Protein 5MAO (pdb70)

B-factor: mean 22.1, std 10.38, range [10.35, 69.66]

Foldseek 3Di:
DDFADADPVPRHGFWFKKWKAFPPDDPVVVVVQCVVVVWDWDDWADDDRGIITITGPPDDPDTPGIDIGTD/DDFADADPVPRHGFWFKKFKAFPPADVVVVVVQCVVVVWDWDDWADDVRGIITITGPPDDPDTPRMDIDTD

Radius of gyration: 17.6 Å; Cα contacts (8 Å, |Δi|>4): 268; chains: 2; bounding box: 30×46×50 Å

Sequence (142 aa):
GGMAERSLLTGEEGWRTYKATGPRLSLLPRLVALLKGQGLEVGKVAEAEGGFYVDLRPEARPEVAGLRLEPAGGMAERSLLTGEEGWRTYKATGPRLSLPRLVALLKGQGLEVGKVAEAEGGFYVDLRPEARPEVAGLRLEPA

Structure (mmCIF, N/CA/C/O backbone):
data_5MAO
#
_entry.id   5MAO
#
_cell.length_a   38.510
_cell.length_b   48.270
_cell.length_c   64.970
_cell.angle_alpha   90.000
_cell.angle_beta   90.000
_cell.angle_gamma   90.000
#
_symmetry.space_group_name_H-M   'P 21 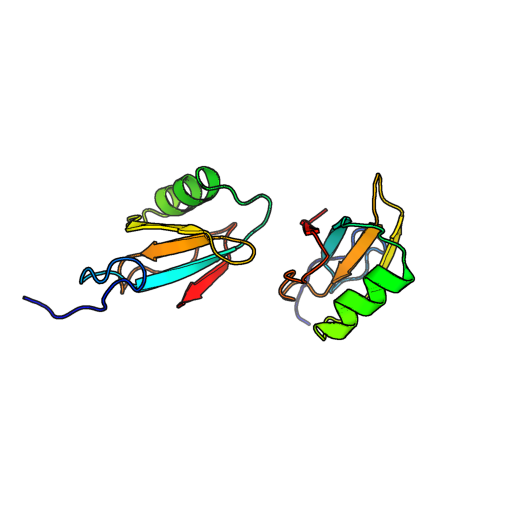21 21'
#
loop_
_entity.id
_entity.type
_entity.pdbx_description
1 polymer 'Heat resistant RNA dependent ATPase'
2 non-polymer 'SULFATE ION'
3 water water
#
loop_
_atom_site.group_PDB
_atom_site.id
_atom_site.type_symbol
_atom_site.label_atom_id
_atom_site.label_alt_id
_atom_site.label_comp_id
_atom_site.label_asym_id
_atom_site.label_entity_id
_atom_site.label_seq_id
_atom_site.pdbx_PDB_ins_code
_atom_site.Cartn_x
_atom_site.Cartn_y
_atom_site.Cartn_z
_atom_site.occupancy
_atom_site.B_iso_or_equiv
_atom_site.auth_seq_id
_atom_site.auth_comp_id
_atom_site.auth_asym_id
_atom_site.auth_atom_id
_atom_site.pdbx_PDB_model_num
ATOM 1 N N . GLY A 1 1 ? 12.230 35.851 51.475 1.00 32.23 421 GLY A N 1
ATOM 2 C CA . GLY A 1 1 ? 11.307 34.830 51.006 1.00 33.76 421 GLY A CA 1
ATOM 3 C C . GLY A 1 1 ? 11.947 33.458 51.057 1.00 27.23 421 GLY A C 1
ATOM 4 O O . GLY A 1 1 ? 13.037 33.307 51.610 1.00 29.13 421 GLY A O 1
ATOM 5 N N . GLY A 1 2 ? 11.277 32.456 50.493 1.00 24.89 422 GLY A N 1
ATOM 6 C CA . GLY A 1 2 ? 11.838 31.118 50.457 1.00 25.68 422 GLY A CA 1
ATOM 7 C C . GLY A 1 2 ? 12.629 30.876 49.186 1.00 24.86 422 GLY A C 1
ATOM 8 O O . GLY A 1 2 ? 12.077 30.983 48.091 1.00 26.25 422 GLY A O 1
ATOM 9 N N . MET A 1 3 ? 13.915 30.554 49.304 1.00 19.58 423 MET A N 1
ATOM 10 C CA . MET A 1 3 ? 14.758 30.423 48.122 1.00 19.94 423 MET A CA 1
ATOM 11 C C . MET A 1 3 ? 14.302 29.247 47.263 1.00 15.52 423 MET A C 1
ATOM 12 O O . MET A 1 3 ? 13.976 28.174 47.776 1.00 16.31 423 MET A O 1
ATOM 17 N N . ALA A 1 4 ? 14.258 29.444 45.945 1.00 16.14 424 ALA A N 1
ATOM 18 C CA . ALA A 1 4 ? 13.792 28.376 45.070 1.00 16.12 424 ALA A CA 1
ATOM 19 C C . ALA A 1 4 ? 14.623 28.317 43.795 1.00 13.96 424 ALA A C 1
ATOM 20 O O . ALA A 1 4 ? 15.327 29.260 43.431 1.00 17.37 424 ALA A O 1
ATOM 22 N N . GLU A 1 5 ? 14.535 27.172 43.125 1.00 14.57 425 GLU A N 1
ATOM 23 C CA . GLU A 1 5 ? 15.259 26.952 41.881 1.00 14.59 425 GLU A CA 1
ATOM 24 C C . GLU A 1 5 ? 14.848 27.996 40.851 1.00 12.36 425 GLU A C 1
ATOM 25 O O . GLU A 1 5 ? 13.731 28.518 40.879 1.00 15.87 425 GLU A O 1
ATOM 31 N N . ARG A 1 6 ? 15.768 28.300 39.935 1.00 12.47 426 ARG A N 1
ATOM 32 C CA . ARG A 1 6 ? 15.524 29.271 38.876 1.00 11.59 426 ARG A CA 1
ATOM 33 C C . ARG A 1 6 ? 15.277 28.579 37.540 1.00 13.42 426 ARG A C 1
ATOM 34 O O . ARG A 1 6 ? 15.891 27.556 37.234 1.00 14.43 426 ARG A O 1
ATOM 42 N N . SER A 1 7 ? 14.385 29.161 36.742 1.00 13.47 427 SER A N 1
ATOM 43 C CA . SER A 1 7 ? 14.165 28.676 35.389 1.00 11.11 427 SER A CA 1
ATOM 44 C C . SER A 1 7 ? 15.454 28.783 34.595 1.00 11.89 427 SER A C 1
ATOM 45 O O . SER A 1 7 ? 16.140 29.804 34.647 1.00 14.38 427 SER A O 1
ATOM 48 N N . LEU A 1 8 ? 15.789 27.728 33.853 1.00 12.92 428 LEU A N 1
ATOM 49 C CA . LEU A 1 8 ? 16.890 27.804 32.904 1.00 14.50 428 LEU A CA 1
ATOM 50 C C . LEU A 1 8 ? 16.517 28.572 31.640 1.00 15.98 428 LEU A C 1
ATOM 51 O O . LEU A 1 8 ? 17.406 28.993 30.893 1.00 17.16 428 LEU A O 1
ATOM 56 N N . LEU A 1 9 ? 15.231 28.776 31.387 1.00 12.46 429 LEU A N 1
ATOM 57 C CA . LEU A 1 9 ? 14.807 29.503 30.198 1.00 14.98 429 LEU A CA 1
ATOM 58 C C . LEU A 1 9 ? 14.817 31.007 30.409 1.00 17.87 429 LEU A C 1
ATOM 59 O O . LEU A 1 9 ? 15.137 31.759 29.483 1.00 19.18 429 LEU A O 1
ATOM 64 N N . THR A 1 10 ? 14.469 31.460 31.607 1.00 16.52 430 THR A N 1
ATOM 65 C CA . THR A 1 10 ? 14.324 32.886 31.870 1.00 15.83 430 THR A CA 1
ATOM 66 C C . THR A 1 10 ? 15.169 33.392 33.023 1.00 15.73 430 THR A C 1
ATOM 67 O O . THR A 1 10 ? 15.328 34.614 33.146 1.00 20.28 430 THR A O 1
ATOM 71 N N . GLY A 1 11 ? 15.689 32.521 33.879 1.00 14.98 431 GLY A N 1
ATOM 72 C CA . GLY A 1 11 ? 16.376 32.949 35.079 1.00 14.56 431 GLY A CA 1
ATOM 73 C C . GLY A 1 11 ? 15.466 33.285 36.238 1.00 17.21 431 GLY A C 1
ATOM 74 O O . GLY A 1 11 ? 15.966 33.632 37.317 1.00 15.38 431 GLY A O 1
ATOM 75 N N . GLU A 1 12 ? 14.150 33.201 36.056 1.00 15.81 432 GLU A N 1
ATOM 76 C CA . GLU A 1 12 ? 13.227 33.634 37.096 1.00 16.28 432 GLU A CA 1
ATOM 77 C C . GLU A 1 12 ? 13.178 32.612 38.224 1.00 14.14 432 GLU A C 1
ATOM 78 O O . GLU A 1 12 ? 13.063 31.415 37.975 1.00 12.93 432 GLU A O 1
ATOM 84 N N . GLU A 1 13 ? 13.261 33.082 39.463 1.00 14.39 433 GLU A N 1
ATOM 85 C CA . GLU A 1 13 ? 13.194 32.176 40.605 1.00 15.05 433 GLU A CA 1
ATOM 86 C C . GLU A 1 13 ? 11.790 31.589 40.736 1.00 15.38 433 GLU A C 1
ATOM 87 O O . GLU A 1 13 ? 10.788 32.258 40.468 1.00 18.12 433 GLU A O 1
ATOM 93 N N . GLY A 1 14 ? 11.714 30.329 41.148 1.00 14.12 434 GLY A N 1
ATOM 94 C CA . GLY A 1 14 ? 10.449 29.665 41.348 1.00 17.81 434 GLY A CA 1
ATOM 95 C C . GLY A 1 14 ? 10.074 28.636 40.298 1.00 17.17 434 GLY A C 1
ATOM 96 O O . GLY A 1 14 ? 8.891 28.267 40.218 1.00 15.73 434 GLY A O 1
ATOM 97 N N . TRP A 1 15 ? 11.026 28.163 39.499 1.00 13.30 435 TRP A N 1
ATOM 98 C CA . TRP A 1 15 ? 10.718 27.286 38.380 1.00 15.03 435 TRP A CA 1
ATOM 99 C C . TRP A 1 15 ? 11.829 26.274 38.204 1.00 14.71 435 TRP A C 1
ATOM 100 O O . TRP A 1 15 ? 13.004 26.571 38.440 1.00 15.82 435 TRP A O 1
ATOM 111 N N . ARG A 1 16 ? 11.441 25.082 37.764 1.00 11.33 436 ARG A N 1
ATOM 112 C CA . ARG A 1 16 ? 12.372 24.049 37.338 1.00 11.60 436 ARG A CA 1
ATOM 113 C C . ARG A 1 16 ? 12.081 23.766 35.877 1.00 12.65 436 ARG A C 1
ATOM 114 O O . ARG A 1 16 ? 10.947 23.435 35.531 1.00 11.60 436 ARG A O 1
ATOM 122 N N . THR A 1 17 ? 13.094 23.889 35.029 1.00 11.25 437 THR A N 1
ATOM 123 C CA . THR A 1 17 ? 12.913 23.616 33.611 1.00 11.11 437 THR A CA 1
ATOM 124 C C . THR A 1 17 ? 12.960 22.112 33.349 1.00 12.79 437 THR A C 1
ATOM 125 O O . THR A 1 17 ? 13.872 21.414 33.804 1.00 14.82 437 THR A O 1
ATOM 129 N N . TYR A 1 18 ? 11.968 21.615 32.612 1.00 11.71 438 TYR A N 1
ATOM 130 C CA . TYR A 1 18 ? 11.921 20.228 32.181 1.00 12.62 438 TYR A CA 1
ATOM 131 C C . TYR A 1 18 ? 12.004 20.169 30.665 1.00 12.45 438 TYR A C 1
ATOM 132 O O . TYR A 1 18 ? 11.632 21.117 29.971 1.00 11.57 438 TYR A O 1
ATOM 141 N N . LYS A 1 19 ? 12.513 19.053 30.155 1.00 13.61 439 LYS A N 1
ATOM 142 C CA . LYS A 1 19 ? 12.314 18.699 28.761 1.00 13.69 439 LYS A CA 1
ATOM 143 C C . LYS A 1 19 ? 11.109 17.775 28.672 1.00 13.90 439 LYS A C 1
ATOM 144 O O . LYS A 1 19 ? 11.033 16.774 29.394 1.00 15.96 439 LYS A O 1
ATOM 150 N N . ALA A 1 20 ? 10.164 18.127 27.802 1.00 13.00 440 ALA A N 1
ATOM 151 C CA . ALA A 1 20 ? 8.924 17.385 27.622 1.00 13.24 440 ALA A CA 1
ATOM 152 C C . ALA A 1 20 ? 8.927 16.769 26.234 1.00 13.60 440 ALA A C 1
ATOM 153 O O . ALA A 1 20 ? 9.177 17.465 25.249 1.00 12.92 440 ALA A O 1
ATOM 155 N N . THR A 1 21 ? 8.654 15.469 26.160 1.00 14.92 441 THR A N 1
ATOM 156 C CA . THR A 1 21 ? 8.531 14.769 24.892 1.00 15.47 441 THR A CA 1
ATOM 157 C C . THR A 1 21 ? 7.302 13.885 24.968 1.00 18.84 441 THR A C 1
ATOM 158 O O . THR A 1 21 ? 6.807 13.572 26.052 1.00 19.11 441 THR A O 1
ATOM 162 N N . GLY A 1 22 ? 6.816 13.478 23.802 1.00 18.74 442 GLY A N 1
ATOM 163 C CA . GLY A 1 22 ? 5.727 12.533 23.733 1.00 17.28 442 GLY A CA 1
ATOM 164 C C . GLY A 1 22 ? 5.177 12.450 22.328 1.00 18.00 442 GLY A C 1
ATOM 165 O O . GLY A 1 22 ? 5.571 13.213 21.439 1.00 17.58 442 GLY A O 1
ATOM 166 N N . PRO A 1 23 ? 4.251 11.518 22.098 1.00 20.56 443 PRO A N 1
ATOM 167 C CA . PRO A 1 23 ? 3.665 11.376 20.760 1.00 22.06 443 PRO A CA 1
ATOM 168 C C . PRO A 1 23 ? 2.889 12.616 20.347 1.00 20.34 443 PRO A C 1
ATOM 169 O O . PRO A 1 23 ? 2.252 13.277 21.171 1.00 19.48 443 PRO A O 1
ATOM 173 N N . ARG A 1 24 ? 2.974 12.938 19.054 1.00 28.22 444 ARG A N 1
ATOM 174 C CA . ARG A 1 24 ? 2.178 14.001 18.427 1.00 30.46 444 ARG A CA 1
ATOM 175 C C . ARG A 1 24 ? 2.198 15.287 19.244 1.00 21.74 444 ARG A C 1
ATOM 176 O O . ARG A 1 24 ? 1.193 15.987 19.350 1.00 22.49 444 ARG A O 1
ATOM 184 N N . LEU A 1 25 ? 3.344 15.610 19.837 1.00 18.74 445 LEU A N 1
ATOM 185 C CA . LEU A 1 25 ? 3.371 16.682 20.823 1.00 14.69 445 LEU A CA 1
ATOM 186 C C . LEU A 1 25 ? 3.469 18.030 20.127 1.00 19.25 445 LEU A C 1
ATOM 187 O O . LEU A 1 25 ? 4.408 18.287 19.367 1.00 24.93 445 LEU A O 1
ATOM 192 N N . SER A 1 26 ? 2.497 18.880 20.397 1.00 16.83 446 SER A N 1
ATOM 193 C CA . SER A 1 26 ? 2.451 20.248 19.930 1.00 20.13 446 SER A CA 1
ATOM 194 C C . SER A 1 26 ? 2.386 21.125 21.163 1.00 13.26 446 SER A C 1
ATOM 195 O O . SER A 1 26 ? 2.140 20.647 22.274 1.00 15.60 446 SER A O 1
ATOM 198 N N . LEU A 1 27 ? 2.656 22.413 20.974 1.00 16.76 447 LEU A N 1
ATOM 199 C CA A LEU A 1 27 ? 2.533 23.338 22.096 0.50 15.11 447 LEU A CA 1
ATOM 200 C CA B LEU A 1 27 ? 2.532 23.347 22.089 0.50 15.11 447 LEU A CA 1
ATOM 201 C C . LEU A 1 27 ? 1.139 23.310 22.708 1.00 16.97 447 LEU A C 1
ATOM 202 O O . LEU A 1 27 ? 1.034 23.183 23.940 1.00 12.64 447 LEU A O 1
ATOM 211 N N . PRO A 1 28 ? 0.046 23.387 21.939 1.00 14.78 448 PRO A N 1
ATOM 212 C CA . PRO A 1 28 ? -1.276 23.313 22.584 1.00 12.63 448 PRO A CA 1
ATOM 213 C C . PRO A 1 28 ? -1.529 21.995 23.284 1.00 14.62 448 PRO A C 1
ATOM 214 O O . PRO A 1 28 ? -2.123 21.984 24.365 1.00 13.07 448 PRO A O 1
ATOM 218 N N . ARG A 1 29 ? -1.084 20.878 22.706 1.00 14.28 449 ARG A N 1
ATOM 219 C CA . ARG A 1 29 ? -1.265 19.607 23.392 1.00 14.83 449 ARG A CA 1
ATOM 220 C C . ARG A 1 29 ? -0.489 19.575 24.702 1.00 15.35 449 ARG A C 1
ATOM 221 O O . ARG A 1 29 ? -1.003 19.100 25.727 1.00 12.56 449 ARG A O 1
ATOM 229 N N . LEU A 1 30 ? 0.748 20.081 24.685 1.00 12.75 450 LEU A N 1
ATOM 230 C CA . LEU A 1 30 ? 1.556 20.152 25.901 1.00 13.27 450 LEU A CA 1
ATOM 231 C C . LEU A 1 30 ? 0.838 20.945 26.986 1.00 13.91 450 LEU A C 1
ATOM 232 O O . LEU A 1 30 ? 0.677 20.471 28.116 1.00 14.56 450 LEU A O 1
ATOM 237 N N . VAL A 1 31 ? 0.362 22.144 26.641 1.00 13.58 451 VAL A N 1
ATOM 238 C CA . VAL A 1 31 ? -0.314 23.000 27.613 1.00 12.16 451 VAL A CA 1
ATOM 239 C C . VAL A 1 31 ? -1.556 22.305 28.158 1.00 12.37 451 VAL A C 1
ATOM 240 O O . VAL A 1 31 ? -1.794 22.281 29.373 1.00 14.90 451 VAL A O 1
ATOM 244 N N . ALA A 1 32 ? -2.366 21.728 27.262 1.00 13.21 452 ALA A N 1
ATOM 245 C CA . ALA A 1 32 ? -3.606 21.089 27.689 1.00 17.45 452 ALA A CA 1
ATOM 246 C C . ALA A 1 32 ? -3.339 19.920 28.631 1.00 15.52 452 ALA A C 1
ATOM 247 O O . ALA A 1 32 ? -4.051 19.738 29.627 1.00 15.57 452 ALA A O 1
ATOM 249 N N . LEU A 1 33 ? -2.304 19.126 28.348 1.00 14.19 453 LEU A N 1
ATOM 250 C CA . LEU A 1 33 ? -1.996 17.981 29.196 1.00 16.07 453 LEU A CA 1
ATOM 251 C C . LEU A 1 33 ? -1.532 18.427 30.578 1.00 16.06 453 LEU A C 1
ATOM 252 O O . LEU A 1 33 ? -1.988 17.891 31.600 1.00 16.33 453 LEU A O 1
ATOM 257 N N . LEU A 1 34 ? -0.649 19.427 30.624 1.00 12.33 454 LEU A N 1
ATOM 258 C CA . LEU A 1 34 ? -0.160 19.922 31.904 1.00 12.98 454 LEU A CA 1
ATOM 259 C C . LEU A 1 34 ? -1.291 20.538 32.711 1.00 15.62 454 LEU A C 1
ATOM 260 O O . LEU A 1 34 ? -1.424 20.266 33.909 1.00 16.07 454 LEU A O 1
ATOM 265 N N . LYS A 1 35 ? -2.127 21.357 32.069 1.00 14.98 455 LYS A N 1
ATOM 266 C CA . LYS A 1 35 ? -3.232 21.977 32.795 1.00 19.81 455 LYS A CA 1
ATOM 267 C C . LYS A 1 35 ? -4.241 20.937 33.268 1.00 21.01 455 LYS A C 1
ATOM 268 O O . LYS A 1 35 ? -4.811 21.069 34.358 1.00 23.62 455 LYS A O 1
ATOM 274 N N . GLY A 1 36 ? -4.457 19.885 32.472 1.00 17.61 456 GLY A N 1
ATOM 275 C CA . GLY A 1 36 ? -5.378 18.836 32.881 1.00 22.52 456 GLY A CA 1
ATOM 276 C C . GLY A 1 36 ? -4.938 18.121 34.144 1.00 21.02 456 GLY A C 1
ATOM 277 O O . GLY A 1 36 ? -5.771 17.594 34.886 1.00 23.59 456 GLY A O 1
ATOM 278 N N . GLN A 1 37 ? -3.633 18.083 34.394 1.00 23.59 457 GLN A N 1
ATOM 279 C CA . GLN A 1 37 ? -3.038 17.538 35.607 1.00 20.08 457 GLN A CA 1
ATOM 280 C C . GLN A 1 37 ? -2.922 18.597 36.702 1.00 20.92 457 GLN A C 1
ATOM 281 O O . GLN A 1 37 ? -2.392 18.312 37.786 1.00 21.65 457 GLN A O 1
ATOM 287 N N . GLY A 1 38 ? -3.427 19.804 36.448 1.00 23.81 458 GLY A N 1
ATOM 288 C CA . GLY A 1 38 ? -3.411 20.861 37.438 1.00 23.72 458 GLY A CA 1
ATOM 289 C C . GLY A 1 38 ? -2.076 21.535 37.627 1.00 19.82 458 GLY A C 1
ATOM 290 O O . GLY A 1 38 ? -1.883 22.236 38.626 1.00 21.50 458 GLY A O 1
ATOM 291 N N . LEU A 1 39 ? -1.148 21.361 36.695 1.00 15.58 459 LEU A N 1
ATOM 292 C CA . LEU A 1 39 ? 0.192 21.902 36.851 1.00 15.34 459 LEU A CA 1
ATOM 293 C C . LEU A 1 39 ? 0.235 23.319 36.298 1.00 22.26 459 LEU A C 1
ATOM 294 O O . LEU A 1 39 ? -0.288 23.586 35.212 1.00 22.33 459 LEU A O 1
ATOM 299 N N . GLU A 1 40 ? 0.819 24.228 37.069 1.00 15.87 460 GLU A N 1
ATOM 300 C CA . GLU A 1 40 ? 1.031 25.594 36.609 1.00 13.86 460 GLU A CA 1
ATOM 301 C C . GLU A 1 40 ? 2.128 25.590 35.550 1.00 15.06 460 GLU A C 1
ATOM 302 O O . GLU A 1 40 ? 3.185 24.994 35.755 1.00 15.67 460 GLU A O 1
ATOM 308 N N . VAL A 1 41 ? 1.875 26.251 34.420 1.00 15.42 461 VAL A N 1
ATOM 309 C CA . VAL A 1 41 ? 2.777 26.222 33.270 1.00 15.86 461 VAL A CA 1
ATOM 310 C C . VAL A 1 41 ? 3.519 27.547 33.210 1.00 14.39 461 VAL A C 1
ATOM 311 O O . VAL A 1 41 ? 2.900 28.610 33.074 1.00 19.01 461 VAL A O 1
ATOM 315 N N . GLY A 1 42 ? 4.833 27.494 33.326 1.00 15.85 462 GLY A N 1
ATOM 316 C CA . GLY A 1 42 ? 5.669 28.660 33.128 1.00 14.70 462 GLY A CA 1
ATOM 317 C C . GLY A 1 42 ? 6.039 28.802 31.668 1.00 16.92 462 GLY A C 1
ATOM 318 O O . GLY A 1 42 ? 5.292 28.397 30.772 1.00 19.99 462 GLY A O 1
ATOM 319 N N . LYS A 1 43 ? 7.213 29.368 31.422 1.00 16.85 463 LYS A N 1
ATOM 320 C CA . LYS A 1 43 ? 7.697 29.532 30.059 1.00 18.37 463 LYS A CA 1
ATOM 321 C C . LYS A 1 43 ? 7.782 28.191 29.337 1.00 12.17 463 LYS A C 1
ATOM 322 O O . LYS A 1 43 ? 8.110 27.160 29.930 1.00 14.53 463 LYS A O 1
ATOM 328 N N . VAL A 1 44 ? 7.455 28.213 28.045 1.00 14.25 464 VAL A N 1
ATOM 329 C CA . VAL A 1 44 ? 7.630 27.082 27.145 1.00 12.57 464 VAL A CA 1
ATOM 330 C C . VAL A 1 44 ? 8.513 27.530 25.985 1.00 14.54 464 VAL A C 1
ATOM 331 O O . VAL A 1 44 ? 8.398 28.660 25.496 1.00 15.30 464 VAL A O 1
ATOM 335 N N . ALA A 1 45 ? 9.412 26.646 25.564 1.00 13.44 465 ALA A N 1
ATOM 336 C CA . ALA A 1 45 ? 10.313 26.925 24.454 1.00 16.03 465 ALA A CA 1
ATOM 337 C C . ALA A 1 45 ? 10.573 25.625 23.706 1.00 13.87 465 ALA A C 1
ATOM 338 O O . ALA A 1 45 ? 10.175 24.547 24.153 1.00 13.31 465 ALA A O 1
ATOM 340 N N . GLU A 1 46 ? 11.242 25.734 22.557 1.00 17.20 466 GLU A N 1
ATOM 341 C CA . GLU A 1 46 ? 11.520 24.566 21.729 1.00 17.13 466 GLU A CA 1
ATOM 342 C C . GLU A 1 46 ? 12.738 23.806 22.247 1.00 19.82 466 GLU A C 1
ATOM 343 O O . GLU A 1 46 ? 13.714 24.402 22.710 1.00 19.21 466 GLU A O 1
ATOM 349 N N . ALA A 1 47 ? 12.674 22.480 22.162 1.00 16.94 467 ALA A N 1
ATOM 350 C CA . ALA A 1 47 ? 13.786 21.604 22.503 1.00 20.47 467 ALA A CA 1
ATOM 351 C C . ALA A 1 47 ? 13.996 20.614 21.366 1.00 20.16 467 ALA A C 1
ATOM 352 O O . ALA A 1 47 ? 13.189 20.515 20.439 1.00 23.50 467 ALA A O 1
ATOM 354 N N . GLU A 1 48 ? 15.109 19.883 21.432 1.00 19.81 468 GLU A N 1
ATOM 355 C CA . GLU A 1 48 ? 15.365 18.818 20.463 1.00 24.08 468 GLU A CA 1
ATOM 356 C C . GLU A 1 48 ? 14.317 17.724 20.633 1.00 25.51 468 GLU A C 1
ATOM 357 O O . GLU A 1 48 ? 14.304 17.022 21.648 1.00 28.85 468 GLU A O 1
ATOM 363 N N . GLY A 1 49 ? 13.432 17.585 19.649 1.00 24.31 469 GLY A N 1
ATOM 364 C CA . GLY A 1 49 ? 12.433 16.535 19.684 1.00 23.24 469 GLY A CA 1
ATOM 365 C C . GLY A 1 49 ? 11.295 16.771 20.649 1.00 21.99 469 GLY A C 1
ATOM 366 O O . GLY A 1 49 ? 10.552 15.836 20.956 1.00 22.68 469 GLY A O 1
ATOM 367 N N . GLY A 1 50 ? 11.131 17.996 21.138 1.00 20.04 470 GLY A N 1
ATOM 368 C CA . GLY A 1 50 ? 10.064 18.295 22.068 1.00 17.13 470 GLY A CA 1
ATOM 369 C C . GLY A 1 50 ? 10.095 19.738 22.519 1.00 14.83 470 GLY A C 1
ATOM 370 O O . GLY A 1 50 ? 10.326 20.652 21.717 1.00 15.22 470 GLY A O 1
ATOM 371 N N . PHE A 1 51 ? 9.864 19.957 23.803 1.00 13.54 471 PHE A N 1
ATOM 372 C CA . PHE A 1 51 ? 9.802 21.300 24.329 1.00 11.76 471 PHE A CA 1
ATOM 373 C C . PHE A 1 51 ? 10.514 21.355 25.668 1.00 15.88 471 PHE A C 1
ATOM 374 O O . PHE A 1 51 ? 10.645 20.348 26.367 1.00 13.68 471 PHE A O 1
ATOM 382 N N . TYR A 1 52 ? 10.975 22.551 26.013 1.00 10.70 472 TYR A N 1
ATOM 383 C CA . TYR A 1 52 ? 11.325 22.876 27.387 1.00 12.19 472 TYR A CA 1
ATOM 384 C C . TYR A 1 52 ? 10.124 23.564 28.016 1.00 11.14 472 TYR A C 1
ATOM 385 O O . TYR A 1 52 ? 9.482 24.404 27.381 1.00 15.09 472 TYR A O 1
ATOM 394 N N . VAL A 1 53 ? 9.806 23.192 29.249 1.00 12.28 473 VAL A N 1
ATOM 395 C CA . VAL A 1 53 ? 8.687 23.802 29.950 1.00 10.49 473 VAL A CA 1
ATOM 396 C C . VAL A 1 53 ? 9.070 23.973 31.405 1.00 10.35 473 VAL A C 1
ATOM 397 O O . VAL A 1 53 ? 9.666 23.076 32.007 1.00 10.37 473 VAL A O 1
ATOM 401 N N . ASP A 1 54 ? 8.742 25.125 31.958 1.00 10.58 474 ASP A N 1
ATOM 402 C CA . ASP A 1 54 ? 8.984 25.417 33.357 1.00 11.90 474 ASP A CA 1
ATOM 403 C C . ASP A 1 54 ? 7.780 24.967 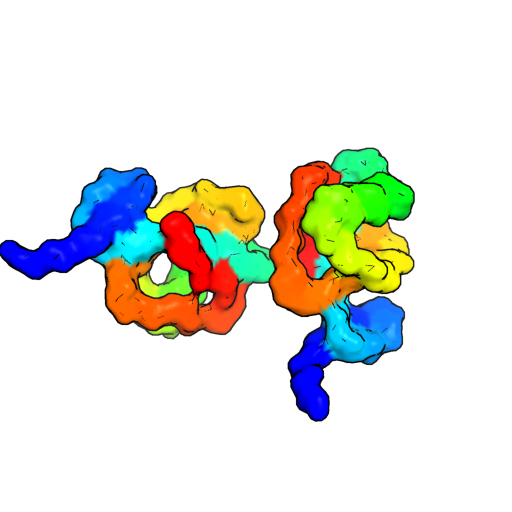34.168 1.00 10.84 474 ASP A C 1
ATOM 404 O O . ASP A 1 54 ? 6.636 25.327 33.860 1.00 13.46 474 ASP A O 1
ATOM 409 N N . LEU A 1 55 ? 8.041 24.176 35.191 1.00 10.63 475 LEU A N 1
ATOM 410 C CA . LEU A 1 55 ? 7.048 23.776 36.175 1.00 11.82 475 LEU A CA 1
ATOM 411 C C . LEU A 1 55 ? 7.535 24.216 37.549 1.00 11.27 475 LEU A C 1
ATOM 412 O O . LEU A 1 55 ? 8.712 24.520 37.747 1.00 13.61 475 LEU A O 1
ATOM 417 N N . ARG A 1 56 ? 6.629 24.253 38.514 1.00 13.60 476 ARG A N 1
ATOM 418 C CA . ARG A 1 56 ? 7.058 24.646 39.847 1.00 12.96 476 ARG A CA 1
ATOM 419 C C . ARG A 1 56 ? 7.998 23.583 40.414 1.00 15.33 476 ARG A C 1
ATOM 420 O O . ARG A 1 56 ? 7.869 22.397 40.094 1.00 16.82 476 ARG A O 1
ATOM 428 N N . PRO A 1 57 ? 8.964 23.983 41.253 1.00 16.79 477 PRO A N 1
ATOM 429 C CA . PRO A 1 57 ? 10.016 23.037 41.672 1.00 19.58 477 PRO A CA 1
ATOM 430 C C . PRO A 1 57 ? 9.500 21.781 42.349 1.00 24.71 477 PRO A C 1
ATOM 431 O O . PRO A 1 57 ? 10.072 20.703 42.145 1.00 26.90 477 PRO A O 1
ATOM 435 N N . GLU A 1 58 ? 8.447 21.881 43.157 1.00 20.09 478 GLU A N 1
ATOM 436 C CA . GLU A 1 58 ? 7.924 20.730 43.879 1.00 19.84 478 GLU A CA 1
ATOM 437 C C . GLU A 1 58 ? 6.739 20.079 43.182 1.00 19.19 478 GLU A C 1
ATOM 438 O O . GLU A 1 58 ? 6.185 19.114 43.715 1.00 23.68 478 GLU A O 1
ATOM 444 N N . ALA A 1 59 ? 6.339 20.585 42.016 1.00 19.07 479 ALA A N 1
ATOM 445 C CA . ALA A 1 59 ? 5.275 19.954 41.248 1.00 17.37 479 ALA A CA 1
ATOM 446 C C . ALA A 1 59 ? 5.657 18.520 40.901 1.00 20.64 479 ALA A C 1
ATOM 447 O O . ALA A 1 59 ? 6.825 18.209 40.653 1.00 23.17 479 ALA A O 1
ATOM 449 N N . ARG A 1 60 ? 4.660 17.636 40.905 1.00 18.93 480 ARG A N 1
ATOM 450 C CA . ARG A 1 60 ? 4.877 16.225 40.618 1.00 19.27 480 ARG A CA 1
ATOM 451 C C . ARG A 1 60 ? 4.823 16.050 39.105 1.00 22.84 480 ARG A C 1
ATOM 452 O O . ARG A 1 60 ? 3.735 16.160 38.517 1.00 25.91 480 ARG A O 1
ATOM 460 N N . PRO A 1 61 ? 5.939 15.785 38.438 1.00 20.22 481 PRO A N 1
ATOM 461 C CA . PRO A 1 61 ? 5.969 15.822 36.964 1.00 19.62 481 PRO A CA 1
ATOM 462 C C . PRO A 1 61 ? 5.563 14.491 36.334 1.00 24.12 481 PRO A C 1
ATOM 463 O O . PRO A 1 61 ? 6.353 13.825 35.652 1.00 30.25 481 PRO A O 1
ATOM 467 N N . GLU A 1 62 ? 4.311 14.097 36.556 1.00 22.20 482 GLU A N 1
ATOM 468 C CA . GLU A 1 62 ? 3.794 12.810 36.089 1.00 24.72 482 GLU A CA 1
ATOM 469 C C . GLU A 1 62 ? 2.506 13.077 35.319 1.00 25.17 482 GLU A C 1
ATOM 470 O O . GLU A 1 62 ? 1.459 13.342 35.915 1.00 23.51 482 GLU A O 1
ATOM 476 N N . VAL A 1 63 ? 2.587 13.011 33.991 1.00 21.50 483 VAL A N 1
ATOM 477 C CA . VAL A 1 63 ? 1.474 13.380 33.121 1.00 19.12 483 VAL A CA 1
ATOM 478 C C . VAL A 1 63 ? 1.357 12.322 32.036 1.00 21.63 483 VAL A C 1
ATOM 479 O O . VAL A 1 63 ? 2.293 12.127 31.253 1.00 24.13 483 VAL A O 1
ATOM 483 N N . ALA A 1 64 ? 0.220 11.634 31.990 1.00 21.61 484 ALA A N 1
ATOM 484 C CA . ALA A 1 64 ? -0.008 10.669 30.925 1.00 23.77 484 ALA A CA 1
ATOM 485 C C . ALA A 1 64 ? 0.029 11.376 29.579 1.00 25.72 484 ALA A C 1
ATOM 486 O O . ALA A 1 64 ? -0.631 12.400 29.385 1.00 27.10 484 ALA A O 1
ATOM 488 N N . GLY A 1 65 ? 0.817 10.832 28.653 1.00 27.19 485 GLY A N 1
ATOM 489 C CA . GLY A 1 65 ? 1.047 11.444 27.362 1.00 24.11 485 GLY A CA 1
ATOM 490 C C . GLY A 1 65 ? 2.369 12.171 27.237 1.00 24.48 485 GLY A C 1
ATOM 491 O O . GLY A 1 65 ? 2.739 12.562 26.121 1.00 23.29 485 GLY A O 1
ATOM 492 N N . LEU A 1 66 ? 3.088 12.368 28.345 1.00 20.12 486 LEU A N 1
ATOM 493 C CA . LEU A 1 66 ? 4.344 13.102 28.341 1.00 17.77 486 LEU A CA 1
ATOM 494 C C . LEU A 1 66 ? 5.418 12.322 29.082 1.00 22.19 486 LEU A C 1
ATOM 495 O O . LEU A 1 66 ? 5.136 11.588 30.036 1.00 21.42 486 LEU A O 1
ATOM 500 N N . ARG A 1 67 ? 6.655 12.495 28.627 1.00 19.68 487 ARG A N 1
ATOM 501 C CA . ARG A 1 67 ? 7.839 12.210 29.426 1.00 18.99 487 ARG A CA 1
ATOM 502 C C . ARG A 1 67 ? 8.437 13.548 29.824 1.00 18.70 487 ARG A C 1
ATOM 503 O O . ARG A 1 67 ? 8.656 14.408 28.964 1.00 16.85 487 ARG A O 1
ATOM 511 N N . LEU A 1 68 ? 8.676 13.729 31.121 1.00 16.77 488 LEU A N 1
ATOM 512 C CA . LEU A 1 68 ? 9.170 14.982 31.677 1.00 13.36 488 LEU A CA 1
ATOM 513 C C . LEU A 1 68 ? 10.448 14.686 32.448 1.00 17.68 488 LEU A C 1
ATOM 514 O O . LEU A 1 68 ? 10.416 13.971 33.454 1.00 21.35 488 LEU A O 1
ATOM 519 N N . GLU A 1 69 ? 11.570 15.221 31.976 1.00 16.98 489 GLU A N 1
ATOM 520 C CA . GLU A 1 69 ? 12.837 15.010 32.659 1.00 17.23 489 GLU A CA 1
ATOM 521 C C . GLU A 1 69 ? 13.483 16.362 32.911 1.00 17.09 489 GLU A C 1
ATOM 522 O O . GLU A 1 69 ? 13.445 17.234 32.037 1.00 13.96 489 GLU A O 1
ATOM 528 N N . PRO A 1 70 ? 14.072 16.568 34.091 1.00 18.30 490 PRO A N 1
ATOM 529 C CA . PRO A 1 70 ? 14.683 17.873 34.381 1.00 15.82 490 PRO A CA 1
ATOM 530 C C . PRO A 1 70 ? 15.760 18.181 33.353 1.00 20.90 490 PRO A C 1
ATOM 531 O O . PRO A 1 70 ? 16.519 17.303 32.941 1.00 23.88 490 PRO A O 1
ATOM 535 N N . ALA A 1 71 ? 15.806 19.438 32.927 1.00 19.13 491 ALA A N 1
ATOM 536 C CA . ALA A 1 71 ? 16.770 19.858 31.908 1.00 17.80 491 ALA A CA 1
ATOM 537 C C . ALA A 1 71 ? 18.021 20.492 32.512 1.00 27.93 491 ALA A C 1
ATOM 538 O O . ALA A 1 71 ? 18.119 20.713 33.725 1.00 31.67 491 ALA A O 1
ATOM 541 N N . GLY B 1 1 ? 7.370 -11.910 34.515 1.00 24.87 421 GLY B N 1
ATOM 542 C CA . GLY B 1 1 ? 8.146 -10.949 33.753 1.00 26.37 421 GLY B CA 1
ATOM 543 C C . GLY B 1 1 ? 7.425 -9.620 33.673 1.00 24.31 421 GLY B C 1
ATOM 544 O O . GLY B 1 1 ? 6.288 -9.503 34.132 1.00 29.19 421 GLY B O 1
ATOM 545 N N . GLY B 1 2 ? 8.081 -8.612 33.102 1.00 23.75 422 GLY B N 1
ATOM 546 C CA . GLY B 1 2 ? 7.504 -7.287 33.024 1.00 22.28 422 GLY B CA 1
ATOM 547 C C . GLY B 1 2 ? 6.752 -7.112 31.722 1.00 24.96 422 GLY B C 1
ATOM 548 O O . GLY B 1 2 ? 7.293 -7.358 30.641 1.00 23.43 422 GLY B O 1
ATOM 549 N N . MET B 1 3 ? 5.505 -6.672 31.829 1.00 21.25 423 MET B N 1
ATOM 550 C CA . MET B 1 3 ? 4.685 -6.465 30.646 1.00 19.92 423 MET B CA 1
ATOM 551 C C . MET B 1 3 ? 5.226 -5.301 29.821 1.00 17.17 423 MET B C 1
ATOM 552 O O . MET B 1 3 ? 5.665 -4.288 30.371 1.00 18.13 423 MET B O 1
ATOM 557 N N . ALA B 1 4 ? 5.203 -5.439 28.495 1.00 15.25 424 ALA B N 1
ATOM 558 C CA . ALA B 1 4 ? 5.731 -4.380 27.650 1.00 15.77 424 ALA B CA 1
ATOM 559 C C . ALA B 1 4 ? 4.918 -4.296 26.365 1.00 14.36 424 ALA B C 1
ATOM 560 O O . ALA B 1 4 ? 4.206 -5.230 25.985 1.00 17.12 424 ALA B O 1
ATOM 562 N N . GLU B 1 5 ? 5.022 -3.146 25.713 1.00 15.06 425 GLU B N 1
ATOM 563 C CA . GLU B 1 5 ? 4.301 -2.898 24.473 1.00 15.36 425 GLU B CA 1
ATOM 564 C C . GLU B 1 5 ? 4.704 -3.925 23.420 1.00 14.26 425 GLU B C 1
ATOM 565 O O . GLU B 1 5 ? 5.843 -4.400 23.389 1.00 16.99 425 GLU B O 1
ATOM 571 N N . ARG B 1 6 ? 3.753 -4.271 22.549 1.00 12.56 426 ARG B N 1
ATOM 572 C CA . ARG B 1 6 ? 3.989 -5.225 21.473 1.00 11.78 426 ARG B CA 1
ATOM 573 C C . ARG B 1 6 ? 4.232 -4.512 20.145 1.00 14.57 426 ARG B C 1
ATOM 574 O O . ARG B 1 6 ? 3.622 -3.479 19.855 1.00 14.30 426 ARG B O 1
ATOM 582 N N . SER B 1 7 ? 5.111 -5.092 19.331 1.00 13.67 427 SER B N 1
ATOM 583 C CA . SER B 1 7 ? 5.324 -4.605 17.977 1.00 11.37 427 SER B CA 1
ATOM 584 C C . SER B 1 7 ? 4.044 -4.714 17.167 1.00 12.50 427 SER B C 1
ATOM 585 O O . SER B 1 7 ? 3.362 -5.741 17.189 1.00 15.90 427 SER B O 1
ATOM 588 N N . LEU B 1 8 ? 3.734 -3.663 16.423 1.00 12.95 428 LEU B N 1
ATOM 589 C CA . LEU B 1 8 ? 2.637 -3.734 15.470 1.00 13.22 428 LEU B CA 1
ATOM 590 C C . LEU B 1 8 ? 3.011 -4.490 14.203 1.00 16.40 428 LEU B C 1
ATOM 591 O O . LEU B 1 8 ? 2.116 -4.880 13.445 1.00 17.74 428 LEU B O 1
ATOM 596 N N . LEU B 1 9 ? 4.300 -4.722 13.967 1.00 13.58 429 LEU B N 1
ATOM 597 C CA . LEU B 1 9 ? 4.735 -5.455 12.783 1.00 14.97 429 LEU B CA 1
ATOM 598 C C . LEU B 1 9 ? 4.773 -6.962 13.004 1.00 17.85 429 LEU B C 1
ATOM 599 O O . LEU B 1 9 ? 4.421 -7.725 12.100 1.00 21.27 429 LEU B O 1
ATOM 604 N N . THR B 1 10 ? 5.182 -7.410 14.195 1.00 19.22 430 THR B N 1
ATOM 605 C CA . THR B 1 10 ? 5.314 -8.833 14.474 1.00 21.35 430 THR B CA 1
ATOM 606 C C . THR B 1 10 ? 4.437 -9.333 15.612 1.00 17.38 430 THR B C 1
ATOM 607 O O . THR B 1 10 ? 4.246 -10.550 15.721 1.00 23.22 430 THR B O 1
ATOM 611 N N . GLY B 1 11 ? 3.903 -8.452 16.453 1.00 17.21 431 GLY B N 1
ATOM 612 C CA . GLY B 1 11 ? 3.208 -8.890 17.644 1.00 16.56 431 GLY B CA 1
ATOM 613 C C . GLY B 1 11 ? 4.109 -9.221 18.811 1.00 18.10 431 GLY B C 1
ATOM 614 O O . GLY B 1 11 ? 3.600 -9.518 19.901 1.00 17.72 431 GLY B O 1
ATOM 615 N N . GLU B 1 12 ? 5.429 -9.180 18.627 1.00 19.06 432 GLU B N 1
ATOM 616 C CA . GLU B 1 12 ? 6.331 -9.577 19.701 1.00 19.02 432 GLU B CA 1
ATOM 617 C C . GLU B 1 12 ? 6.354 -8.517 20.799 1.00 17.94 432 GLU B C 1
ATOM 618 O O . GLU B 1 12 ? 6.430 -7.319 20.520 1.00 15.77 432 GLU B O 1
ATOM 624 N N . GLU B 1 13 ? 6.273 -8.963 22.048 1.00 17.11 433 GLU B N 1
ATOM 625 C CA . GLU B 1 13 ? 6.361 -8.060 23.187 1.00 17.12 433 GLU B CA 1
ATOM 626 C C . GLU B 1 13 ? 7.771 -7.487 23.296 1.00 17.42 433 GLU B C 1
ATOM 627 O O . GLU B 1 13 ? 8.761 -8.170 23.017 1.00 18.85 433 GLU B O 1
ATOM 633 N N . GLY B 1 14 ? 7.859 -6.231 23.714 1.00 17.95 434 GLY B N 1
ATOM 634 C CA . GLY B 1 14 ? 9.123 -5.560 23.909 1.00 20.65 434 GLY B CA 1
ATOM 635 C C . GLY B 1 14 ? 9.505 -4.554 22.844 1.00 19.14 434 GLY B C 1
ATOM 636 O O . GLY B 1 14 ? 10.694 -4.218 22.740 1.00 17.41 434 GLY B O 1
ATOM 637 N N . TRP B 1 15 ? 8.549 -4.064 22.059 1.00 16.06 435 TRP B N 1
ATOM 638 C CA . TRP B 1 15 ? 8.839 -3.171 20.944 1.00 15.61 435 TRP B CA 1
ATOM 639 C C . TRP B 1 15 ? 7.740 -2.133 20.798 1.00 16.52 435 TRP B C 1
ATOM 640 O O . TRP B 1 15 ? 6.565 -2.408 21.041 1.00 14.09 435 TRP B O 1
ATOM 651 N N . ARG B 1 16 ? 8.127 -0.946 20.349 1.00 13.97 436 ARG B N 1
ATOM 652 C CA . ARG B 1 16 ? 7.176 0.083 19.949 1.00 12.72 436 ARG B CA 1
ATOM 653 C C . ARG B 1 16 ? 7.440 0.406 18.486 1.00 12.50 436 ARG B C 1
ATOM 654 O O . ARG B 1 16 ? 8.567 0.757 18.122 1.00 13.54 436 ARG B O 1
ATOM 662 N N . THR B 1 17 ? 6.413 0.271 17.647 1.00 10.83 437 THR B N 1
ATOM 663 C CA . THR B 1 17 ? 6.568 0.522 16.216 1.00 10.57 437 THR B CA 1
ATOM 664 C C . THR B 1 17 ? 6.477 2.013 15.921 1.00 14.84 437 THR B C 1
ATOM 665 O O . THR B 1 17 ? 5.514 2.675 16.324 1.00 14.64 437 THR B O 1
ATOM 669 N N . TYR B 1 18 ? 7.479 2.535 15.213 1.00 11.87 438 TYR B N 1
ATOM 670 C CA . TYR B 1 18 ? 7.508 3.920 14.768 1.00 12.59 438 TYR B CA 1
ATOM 671 C C . TYR B 1 18 ? 7.383 3.990 13.257 1.00 11.39 438 TYR B C 1
ATOM 672 O O . TYR B 1 18 ? 7.762 3.063 12.547 1.00 11.63 438 TYR B O 1
ATOM 681 N N . LYS B 1 19 ? 6.836 5.094 12.777 1.00 12.33 439 LYS B N 1
ATOM 682 C CA . LYS B 1 19 ? 7.016 5.494 11.392 1.00 14.44 439 LYS B CA 1
ATOM 683 C C . LYS B 1 19 ? 8.243 6.391 11.309 1.00 12.78 439 LYS B C 1
ATOM 684 O O . LYS B 1 19 ? 8.378 7.342 12.089 1.00 16.19 439 LYS B O 1
ATOM 690 N N . ALA B 1 20 ? 9.141 6.076 10.376 1.00 12.49 440 ALA B N 1
ATOM 691 C CA . ALA B 1 20 ? 10.384 6.804 10.188 1.00 13.27 440 ALA B CA 1
ATOM 692 C C . ALA B 1 20 ? 10.360 7.447 8.813 1.00 13.48 440 ALA B C 1
ATOM 693 O O . ALA B 1 20 ? 10.042 6.784 7.821 1.00 14.12 440 ALA B O 1
ATOM 695 N N . THR B 1 21 ? 10.680 8.738 8.765 1.00 13.55 441 THR B N 1
ATOM 696 C CA . THR B 1 21 ? 10.826 9.474 7.524 1.00 14.34 441 THR B CA 1
ATOM 697 C C . THR B 1 21 ? 12.088 10.312 7.633 1.00 19.93 441 THR B C 1
ATOM 698 O O . THR B 1 21 ? 12.652 10.483 8.716 1.00 19.28 441 THR B O 1
ATOM 702 N N . GLY B 1 22 ? 12.552 10.804 6.492 1.00 16.05 442 GLY B N 1
ATOM 703 C CA . GLY B 1 22 ? 13.718 11.656 6.477 1.00 16.91 442 GLY B CA 1
ATOM 704 C C . GLY B 1 22 ? 14.259 11.757 5.072 1.00 17.73 442 GLY B C 1
ATOM 705 O O . GLY B 1 22 ? 13.821 11.040 4.170 1.00 17.03 442 GLY B O 1
ATOM 706 N N . PRO B 1 23 ? 15.241 12.632 4.861 1.00 17.58 443 PRO B N 1
ATOM 707 C CA . PRO B 1 23 ? 15.778 12.814 3.507 1.00 19.75 443 PRO B CA 1
ATOM 708 C C . PRO B 1 23 ? 16.434 11.544 2.988 1.00 19.33 443 PRO B C 1
ATOM 709 O O . PRO B 1 23 ? 17.136 10.842 3.720 1.00 18.35 443 PRO B O 1
ATOM 713 N N . ARG B 1 24 ? 16.160 11.239 1.716 1.00 20.43 444 ARG B N 1
ATOM 714 C CA . ARG B 1 24 ? 16.826 10.155 0.982 1.00 23.48 444 ARG B CA 1
ATOM 715 C C . ARG B 1 24 ? 16.825 8.847 1.766 1.00 19.00 444 ARG B C 1
ATOM 716 O O . ARG B 1 24 ? 17.812 8.113 1.782 1.00 19.43 444 ARG B O 1
ATOM 724 N N . LEU B 1 25 ? 15.717 8.551 2.442 1.00 15.58 445 LEU B N 1
ATOM 725 C CA . LEU B 1 25 ? 15.732 7.468 3.406 1.00 12.89 445 LEU B CA 1
ATOM 726 C C . LEU B 1 25 ? 15.650 6.128 2.686 1.00 17.52 445 LEU B C 1
ATOM 727 O O . LEU B 1 25 ? 14.818 5.928 1.792 1.00 21.56 445 LEU B O 1
ATOM 732 N N . SER B 1 26 ? 16.531 5.221 3.068 1.00 14.73 446 SER B N 1
ATOM 733 C CA . SER B 1 26 ? 16.552 3.861 2.562 1.00 17.85 446 SER B CA 1
ATOM 734 C C . SER B 1 26 ? 16.653 2.958 3.772 1.00 15.62 446 SER B C 1
ATOM 735 O O . SER B 1 26 ? 16.941 3.417 4.879 1.00 15.90 446 SER B O 1
ATOM 738 N N . LEU B 1 27 ? 16.415 1.659 3.576 1.00 17.58 447 LEU B N 1
ATOM 739 C CA . LEU B 1 27 ? 16.589 0.743 4.704 1.00 15.31 447 LEU B CA 1
ATOM 740 C C . L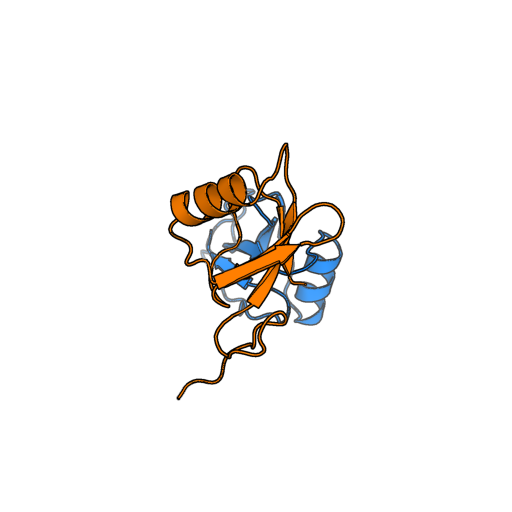EU B 1 27 ? 18.002 0.799 5.280 1.00 16.63 447 LEU B C 1
ATOM 741 O O . LEU B 1 27 ? 18.145 0.958 6.510 1.00 12.33 447 LEU B O 1
ATOM 746 N N . PRO B 1 28 ? 19.074 0.694 4.483 1.00 14.14 448 PRO B N 1
ATOM 747 C CA . PRO B 1 28 ? 20.414 0.778 5.089 1.00 14.51 448 PRO B CA 1
ATOM 748 C C . PRO B 1 28 ? 20.678 2.091 5.798 1.00 13.96 448 PRO B C 1
ATOM 749 O O . PRO B 1 28 ? 21.262 2.097 6.890 1.00 12.81 448 PRO B O 1
ATOM 753 N N . ARG B 1 29 ? 20.251 3.216 5.220 1.00 13.38 449 ARG B N 1
ATOM 754 C CA . ARG B 1 29 ? 20.481 4.492 5.892 1.00 15.07 449 ARG B CA 1
ATOM 755 C C . ARG B 1 29 ? 19.743 4.549 7.222 1.00 15.71 449 ARG B C 1
ATOM 756 O O . ARG B 1 29 ? 20.273 5.059 8.220 1.00 13.13 449 ARG B O 1
ATOM 764 N N . LEU B 1 30 ? 18.515 4.027 7.254 1.00 12.25 450 LEU B N 1
ATOM 765 C CA . LEU B 1 30 ? 17.719 4.018 8.478 1.00 13.43 450 LEU B CA 1
ATOM 766 C C . LEU B 1 30 ? 18.416 3.215 9.571 1.00 12.55 450 LEU B C 1
ATOM 767 O O . LEU B 1 30 ? 18.565 3.682 10.707 1.00 14.79 450 LEU B O 1
ATOM 772 N N . VAL B 1 31 ? 18.871 2.005 9.228 1.00 13.53 451 VAL B N 1
ATOM 773 C CA . VAL B 1 31 ? 19.537 1.140 10.197 1.00 15.57 451 VAL B CA 1
ATOM 774 C C . VAL B 1 31 ? 20.821 1.791 10.679 1.00 16.26 451 VAL B C 1
ATOM 775 O O . VAL B 1 31 ? 21.121 1.808 11.880 1.00 14.64 451 VAL B O 1
ATOM 779 N N . ALA B 1 32 ? 21.589 2.357 9.747 1.00 13.17 452 ALA B N 1
ATOM 780 C CA . ALA B 1 32 ? 22.849 2.996 10.096 1.00 14.00 452 ALA B CA 1
ATOM 781 C C . ALA B 1 32 ? 22.634 4.161 11.054 1.00 13.83 452 ALA B C 1
ATOM 782 O O . ALA B 1 32 ? 23.397 4.341 12.013 1.00 14.85 452 ALA B O 1
ATOM 784 N N . LEU B 1 33 ? 21.608 4.973 10.809 1.00 13.90 453 LEU B N 1
ATOM 785 C CA . LEU B 1 33 ? 21.368 6.125 11.669 1.00 15.41 453 LEU B CA 1
ATOM 786 C C . LEU B 1 33 ? 20.923 5.695 13.062 1.00 14.03 453 LEU B C 1
ATOM 787 O O . LEU B 1 33 ? 21.388 6.247 14.068 1.00 17.59 453 LEU B O 1
ATOM 792 N N . LEU B 1 34 ? 20.033 4.701 13.142 1.00 13.40 454 LEU B N 1
ATOM 793 C CA . LEU B 1 34 ? 19.607 4.212 14.448 1.00 13.92 454 LEU B CA 1
ATOM 794 C C . LEU B 1 34 ? 20.771 3.592 15.211 1.00 13.03 454 LEU B C 1
ATOM 795 O O . LEU B 1 34 ? 20.970 3.887 16.394 1.00 16.43 454 LEU B O 1
ATOM 800 N N . LYS B 1 35 ? 21.572 2.757 14.542 1.00 15.07 455 LYS B N 1
ATOM 801 C CA . LYS B 1 35 ? 22.711 2.145 15.223 1.00 19.05 455 LYS B CA 1
ATOM 802 C C . LYS B 1 35 ? 23.744 3.186 15.645 1.00 18.60 455 LYS B C 1
ATOM 803 O O . LYS B 1 35 ? 24.392 3.026 16.690 1.00 21.25 455 LYS B O 1
ATOM 809 N N . GLY B 1 36 ? 23.902 4.261 14.862 1.00 15.31 456 GLY B N 1
ATOM 810 C CA . GLY B 1 36 ? 24.832 5.321 15.233 1.00 17.23 456 GLY B CA 1
ATOM 811 C C . GLY B 1 36 ? 24.486 5.987 16.552 1.00 21.12 456 GLY B C 1
ATOM 812 O O . GLY B 1 36 ? 25.367 6.502 17.243 1.00 25.23 456 GLY B O 1
ATOM 813 N N . GLN B 1 37 ? 23.204 5.998 16.912 1.00 22.22 457 GLN B N 1
ATOM 814 C CA . GLN B 1 37 ? 22.737 6.485 18.205 1.00 21.08 457 GLN B CA 1
ATOM 815 C C . GLN B 1 37 ? 22.592 5.367 19.230 1.00 20.17 457 GLN B C 1
ATOM 816 O O . GLN B 1 37 ? 21.991 5.581 20.288 1.00 23.83 457 GLN B O 1
ATOM 822 N N . GLY B 1 38 ? 23.136 4.186 18.943 1.00 23.93 458 GLY B N 1
ATOM 823 C CA . GLY B 1 38 ? 23.098 3.090 19.892 1.00 26.02 458 GLY B CA 1
ATOM 824 C C . GLY B 1 38 ? 21.734 2.488 20.125 1.00 23.42 458 GLY B C 1
ATOM 825 O O . GLY B 1 38 ? 21.547 1.770 21.112 1.00 24.66 458 GLY B O 1
ATOM 826 N N . LEU B 1 39 ? 20.775 2.747 19.244 1.00 17.21 459 LEU B N 1
ATOM 827 C CA . LEU B 1 39 ? 19.436 2.206 19.408 1.00 15.54 459 LEU B CA 1
ATOM 828 C C . LEU B 1 39 ? 19.363 0.790 18.857 1.00 21.95 459 LEU B C 1
ATOM 829 O O . LEU B 1 39 ? 19.920 0.491 17.796 1.00 21.05 459 LEU B O 1
ATOM 834 N N . GLU B 1 40 ? 18.689 -0.085 19.598 1.00 16.68 460 GLU B N 1
ATOM 835 C CA . GLU B 1 40 ? 18.446 -1.447 19.138 1.00 17.70 460 GLU B CA 1
ATOM 836 C C . GLU B 1 40 ? 17.354 -1.419 18.076 1.00 16.74 460 GLU B C 1
ATOM 837 O O . GLU B 1 40 ? 16.302 -0.820 18.284 1.00 16.75 460 GLU B O 1
ATOM 843 N N . VAL B 1 41 ? 17.605 -2.051 16.936 1.00 14.55 461 VAL B N 1
ATOM 844 C CA . VAL B 1 41 ? 16.668 -2.036 15.814 1.00 15.98 461 VAL B CA 1
ATOM 845 C C . VAL B 1 41 ? 15.958 -3.379 15.746 1.00 15.40 461 VAL B C 1
ATOM 846 O O . VAL B 1 41 ? 16.602 -4.428 15.614 1.00 17.58 461 VAL B O 1
ATOM 850 N N . GLY B 1 42 ? 14.644 -3.353 15.836 1.00 14.38 462 GLY B N 1
ATOM 851 C CA . GLY B 1 42 ? 13.834 -4.530 15.606 1.00 21.00 462 GLY B CA 1
ATOM 852 C C . GLY B 1 42 ? 13.429 -4.634 14.151 1.00 21.08 462 GLY B C 1
ATOM 853 O O . GLY B 1 42 ? 14.164 -4.227 13.245 1.00 24.92 462 GLY B O 1
ATOM 854 N N . LYS B 1 43 ? 12.237 -5.176 13.925 1.00 17.81 463 LYS B N 1
ATOM 855 C CA . LYS B 1 43 ? 11.736 -5.358 12.570 1.00 17.61 463 LYS B CA 1
ATOM 856 C C . LYS B 1 43 ? 11.658 -4.020 11.841 1.00 14.69 463 LYS B C 1
ATOM 857 O O . LYS B 1 43 ? 11.380 -2.978 12.438 1.00 16.55 463 LYS B O 1
ATOM 863 N N . VAL B 1 44 ? 11.940 -4.050 10.541 1.00 16.18 464 VAL B N 1
ATOM 864 C CA . VAL B 1 44 ? 11.765 -2.902 9.659 1.00 14.89 464 VAL B CA 1
ATOM 865 C C . VAL B 1 44 ? 10.826 -3.336 8.542 1.00 17.03 464 VAL B C 1
ATOM 866 O O . VAL B 1 44 ? 10.906 -4.472 8.065 1.00 16.65 464 VAL B O 1
ATOM 870 N N . ALA B 1 45 ? 9.914 -2.447 8.148 1.00 13.94 465 ALA B N 1
ATOM 871 C CA . ALA B 1 45 ? 8.965 -2.729 7.076 1.00 15.44 465 ALA B CA 1
ATOM 872 C C . ALA B 1 45 ? 8.718 -1.454 6.275 1.00 15.26 465 ALA B C 1
ATOM 873 O O . ALA B 1 45 ? 9.073 -0.357 6.699 1.00 13.78 465 ALA B O 1
ATOM 875 N N . GLU B 1 46 ? 8.086 -1.594 5.112 1.00 19.77 466 GLU B N 1
ATOM 876 C CA . GLU B 1 46 ? 7.778 -0.432 4.289 1.00 17.57 466 GLU B CA 1
ATOM 877 C C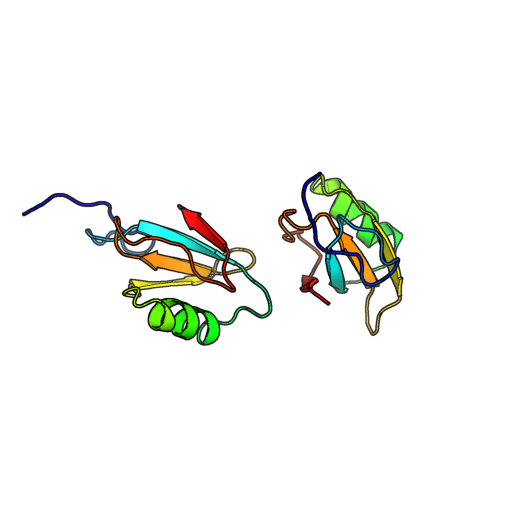 . GLU B 1 46 ? 6.555 0.314 4.809 1.00 21.73 466 GLU B C 1
ATOM 878 O O . GLU B 1 46 ? 5.569 -0.295 5.240 1.00 20.95 466 GLU B O 1
ATOM 884 N N . ALA B 1 47 ? 6.623 1.643 4.754 1.00 18.48 467 ALA B N 1
ATOM 885 C CA . ALA B 1 47 ? 5.509 2.520 5.085 1.00 20.54 467 ALA B CA 1
ATOM 886 C C . ALA B 1 47 ? 5.290 3.500 3.938 1.00 21.04 467 ALA B C 1
ATOM 887 O O . ALA B 1 47 ? 6.098 3.601 3.009 1.00 23.27 467 ALA B O 1
ATOM 889 N N . GLU B 1 48 ? 4.161 4.210 3.987 1.00 20.89 468 GLU B N 1
ATOM 890 C CA . GLU B 1 48 ? 3.907 5.276 3.021 1.00 25.27 468 GLU B CA 1
ATOM 891 C C . GLU B 1 48 ? 4.901 6.407 3.259 1.00 24.43 468 GLU B C 1
ATOM 892 O O . GLU B 1 48 ? 4.858 7.068 4.301 1.00 27.91 468 GLU B O 1
ATOM 898 N N . GLY B 1 49 ? 5.798 6.627 2.299 1.00 23.03 469 GLY B N 1
ATOM 899 C CA . GLY B 1 49 ? 6.766 7.706 2.392 1.00 23.25 469 GLY B CA 1
ATOM 900 C C . GLY B 1 49 ? 7.940 7.438 3.305 1.00 22.46 469 GLY B C 1
ATOM 901 O O . GLY B 1 49 ? 8.675 8.378 3.640 1.00 20.82 469 GLY B O 1
ATOM 902 N N . GLY B 1 50 ? 8.145 6.194 3.730 1.00 19.41 470 GLY B N 1
ATOM 903 C CA . GLY B 1 50 ? 9.238 5.891 4.629 1.00 16.30 470 GLY B CA 1
ATOM 904 C C . GLY B 1 50 ? 9.188 4.452 5.090 1.00 15.41 470 GLY B C 1
ATOM 905 O O . GLY B 1 50 ? 8.927 3.548 4.290 1.00 16.52 470 GLY B O 1
ATOM 906 N N . PHE B 1 51 ? 9.418 4.229 6.378 1.00 14.45 471 PHE B N 1
ATOM 907 C CA . PHE B 1 51 ? 9.507 2.884 6.913 1.00 13.09 471 PHE B CA 1
ATOM 908 C C . PHE B 1 51 ? 8.823 2.829 8.266 1.00 13.71 471 PHE B C 1
ATOM 909 O O . PHE B 1 51 ? 8.695 3.843 8.951 1.00 13.95 471 PHE B O 1
ATOM 917 N N . TYR B 1 52 ? 8.366 1.635 8.628 1.00 11.16 472 TYR B N 1
ATOM 918 C CA . TYR B 1 52 ? 8.046 1.310 10.010 1.00 12.17 472 TYR B CA 1
ATOM 919 C C . TYR B 1 52 ? 9.271 0.643 10.616 1.00 11.94 472 TYR B C 1
ATOM 920 O O . TYR B 1 52 ? 9.974 -0.106 9.934 1.00 14.19 472 TYR B O 1
ATOM 929 N N . VAL B 1 53 ? 9.557 0.959 11.874 1.00 10.59 473 VAL B N 1
ATOM 930 C CA . VAL B 1 53 ? 10.715 0.373 12.534 1.00 10.48 473 VAL B CA 1
ATOM 931 C C . VAL B 1 53 ? 10.380 0.177 14.000 1.00 11.64 473 VAL B C 1
ATOM 932 O O . VAL B 1 53 ? 9.802 1.064 14.631 1.00 10.91 473 VAL B O 1
ATOM 936 N N . ASP B 1 54 ? 10.713 -0.991 14.533 1.00 11.89 474 ASP B N 1
ATOM 937 C CA . ASP B 1 54 ? 10.498 -1.295 15.938 1.00 11.20 474 ASP B CA 1
ATOM 938 C C . ASP B 1 54 ? 11.720 -0.854 16.722 1.00 11.78 474 ASP B C 1
ATOM 939 O O . ASP B 1 54 ? 12.853 -1.200 16.370 1.00 13.01 474 ASP B O 1
ATOM 944 N N . LEU B 1 55 ? 11.484 -0.084 17.765 1.00 10.91 475 LEU B N 1
ATOM 945 C CA . LEU B 1 55 ? 12.481 0.310 18.742 1.00 13.94 475 LEU B CA 1
ATOM 946 C C . LEU B 1 55 ? 12.015 -0.150 20.117 1.00 13.01 475 LEU B C 1
ATOM 947 O O . LEU B 1 55 ? 10.842 -0.476 20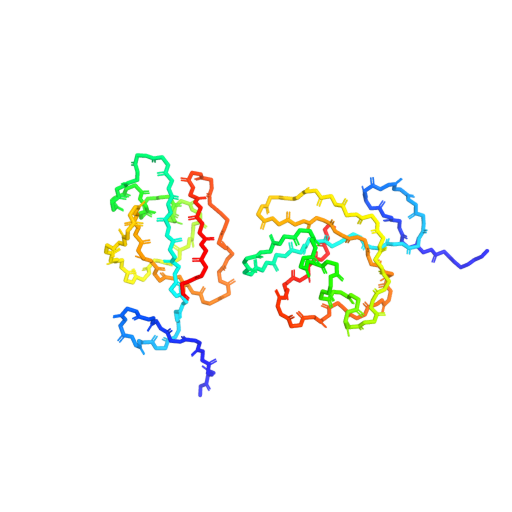.320 1.00 13.10 475 LEU B O 1
ATOM 952 N N . ARG B 1 56 ? 12.928 -0.189 21.069 1.00 15.96 476 ARG B N 1
ATOM 953 C CA . ARG B 1 56 ? 12.518 -0.564 22.410 1.00 14.72 476 ARG B CA 1
ATOM 954 C C . ARG B 1 56 ? 11.584 0.503 22.981 1.00 16.11 476 ARG B C 1
ATOM 955 O O . ARG B 1 56 ? 11.700 1.681 22.639 1.00 17.58 476 ARG B O 1
ATOM 963 N N . PRO B 1 57 ? 10.637 0.111 23.839 1.00 18.34 477 PRO B N 1
ATOM 964 C CA . PRO B 1 57 ? 9.570 1.054 24.232 1.00 21.50 477 PRO B CA 1
ATOM 965 C C . PRO B 1 57 ? 10.055 2.315 24.934 1.00 26.85 477 PRO B C 1
ATOM 966 O O . PRO B 1 57 ? 9.411 3.365 24.810 1.00 29.46 477 PRO B O 1
ATOM 970 N N . GLU B 1 58 ? 11.157 2.247 25.680 1.00 24.30 478 GLU B N 1
ATOM 971 C CA . GLU B 1 58 ? 11.691 3.408 26.374 1.00 23.48 478 GLU B CA 1
ATOM 972 C C . GLU B 1 58 ? 12.886 4.024 25.663 1.00 23.11 478 GLU B C 1
ATOM 973 O O . GLU B 1 58 ? 13.475 4.970 26.191 1.00 25.19 478 GLU B O 1
ATOM 979 N N . ALA B 1 59 ? 13.268 3.507 24.497 1.00 20.83 479 ALA B N 1
ATOM 980 C CA . ALA B 1 59 ? 14.333 4.134 23.726 1.00 17.98 479 ALA B CA 1
ATOM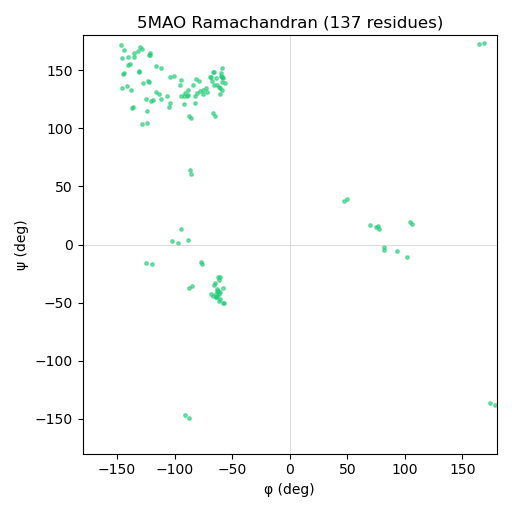 981 C C . ALA B 1 59 ? 13.934 5.563 23.389 1.00 28.35 479 ALA B C 1
ATOM 982 O O . ALA B 1 59 ? 12.755 5.867 23.193 1.00 28.44 479 ALA B O 1
ATOM 984 N N . ARG B 1 60 ? 14.922 6.453 23.360 1.00 23.72 480 ARG B N 1
ATOM 985 C CA . ARG B 1 60 ? 14.668 7.860 23.087 1.00 25.31 480 ARG B CA 1
ATOM 986 C C . ARG B 1 60 ? 14.707 8.076 21.580 1.00 27.47 480 ARG B C 1
ATOM 987 O O . ARG B 1 60 ? 15.787 7.964 20.977 1.00 29.28 480 ARG B O 1
ATOM 995 N N . PRO B 1 61 ? 13.578 8.366 20.933 1.00 23.23 481 PRO B N 1
ATOM 996 C CA . PRO B 1 61 ? 13.518 8.374 19.459 1.00 21.85 481 PRO B CA 1
ATOM 997 C C . PRO B 1 61 ? 13.956 9.717 18.877 1.00 25.79 481 PRO B C 1
ATOM 998 O O . PRO B 1 61 ? 13.191 10.411 18.193 1.00 29.35 481 PRO B O 1
ATOM 1002 N N . GLU B 1 62 ? 15.203 10.093 19.157 1.00 25.36 482 GLU B N 1
ATOM 1003 C CA . GLU B 1 62 ? 15.782 11.353 18.697 1.00 28.09 482 GLU B CA 1
ATOM 1004 C C . GLU B 1 62 ? 17.055 11.016 17.931 1.00 28.65 482 GLU B C 1
ATOM 1005 O O . GLU B 1 62 ? 18.086 10.690 18.529 1.00 29.30 482 GLU B O 1
ATOM 1011 N N . VAL B 1 63 ? 16.978 11.095 16.604 1.00 22.82 483 VAL B N 1
ATOM 1012 C CA . VAL B 1 63 ? 18.073 10.702 15.721 1.00 21.53 483 VAL B CA 1
ATOM 1013 C C . VAL B 1 63 ? 18.187 11.751 14.628 1.00 21.29 483 VAL B C 1
ATOM 1014 O O . VAL B 1 63 ? 17.248 11.940 13.848 1.00 25.81 483 VAL B O 1
ATOM 1018 N N . ALA B 1 64 ? 19.326 12.439 14.578 1.00 23.21 484 ALA B N 1
ATOM 1019 C CA . ALA B 1 64 ? 19.559 13.420 13.529 1.00 25.18 484 ALA B CA 1
ATOM 1020 C C . ALA B 1 64 ? 19.470 12.743 12.168 1.00 26.98 484 ALA B C 1
ATOM 1021 O O . ALA B 1 64 ? 20.051 11.676 11.954 1.00 25.78 484 ALA B O 1
ATOM 1023 N N . GLY B 1 65 ? 18.729 13.362 11.250 1.00 30.78 485 GLY B N 1
ATOM 1024 C CA . GLY B 1 65 ? 18.472 12.777 9.954 1.00 26.20 485 GLY B CA 1
ATOM 1025 C C . GLY B 1 65 ? 17.198 11.968 9.863 1.00 23.89 485 GLY B C 1
ATOM 1026 O O . GLY B 1 65 ? 16.847 11.511 8.763 1.00 21.80 485 GLY B O 1
ATOM 1027 N N . LEU B 1 66 ? 16.495 11.764 10.981 1.00 18.24 486 LEU B N 1
ATOM 1028 C CA . LEU B 1 66 ? 15.261 10.998 10.991 1.00 17.73 486 LEU B CA 1
ATOM 1029 C C . LEU B 1 66 ? 14.179 11.772 11.724 1.00 20.30 486 LEU B C 1
ATOM 1030 O O . LEU B 1 66 ? 14.450 12.538 12.653 1.00 20.01 486 LEU B O 1
ATOM 1035 N N . ARG B 1 67 ? 12.949 11.551 11.285 1.00 16.35 487 ARG B N 1
ATOM 1036 C CA . ARG B 1 67 ? 11.739 11.892 12.014 1.00 18.68 487 ARG B CA 1
ATOM 1037 C C . ARG B 1 67 ? 11.092 10.575 12.416 1.00 19.15 487 ARG B C 1
ATOM 1038 O O . ARG B 1 67 ? 10.833 9.727 11.557 1.00 17.17 487 ARG B O 1
ATOM 1046 N N . LEU B 1 68 ? 10.830 10.402 13.710 1.00 15.30 488 LEU B N 1
ATOM 1047 C CA . LEU B 1 68 ? 10.273 9.170 14.255 1.00 15.39 488 LEU B CA 1
ATOM 1048 C C . LEU B 1 68 ? 9.006 9.504 15.032 1.00 15.67 488 LEU B C 1
ATOM 1049 O O . LEU B 1 68 ? 9.031 10.353 15.927 1.00 19.46 488 LEU B O 1
ATOM 1054 N N . GLU B 1 69 ? 7.896 8.845 14.686 1.00 15.69 489 GLU B N 1
ATOM 1055 C CA . GLU B 1 69 ? 6.628 9.096 15.344 1.00 18.03 489 GLU B CA 1
ATOM 1056 C C . GLU B 1 69 ? 5.976 7.739 15.583 1.00 16.87 489 GLU B C 1
ATOM 1057 O O . GLU B 1 69 ? 5.944 6.905 14.663 1.00 14.96 489 GLU B O 1
ATOM 1063 N N . PRO B 1 70 ? 5.463 7.480 16.790 1.00 19.10 490 PRO B N 1
ATOM 1064 C CA . PRO B 1 70 ? 4.820 6.183 17.060 1.00 15.42 490 PRO B CA 1
ATOM 1065 C C . PRO B 1 70 ? 3.695 5.906 16.076 1.00 21.65 490 PRO B C 1
ATOM 1066 O O . PRO B 1 70 ? 2.933 6.799 15.713 1.00 24.73 490 PRO B O 1
ATOM 1070 N N . ALA B 1 71 ? 3.610 4.659 15.623 1.00 19.38 491 ALA B N 1
ATOM 1071 C CA . ALA B 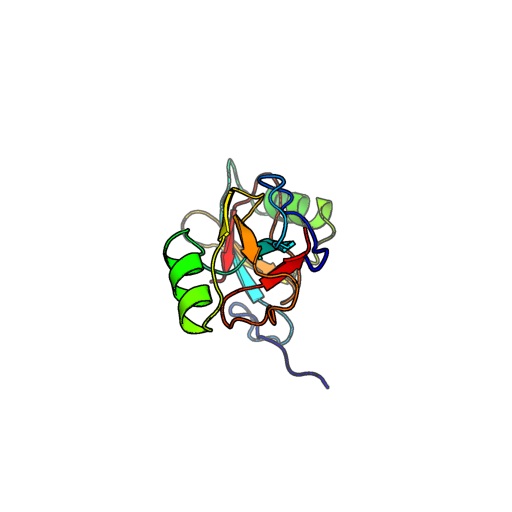1 71 ? 2.588 4.272 14.654 1.00 20.23 491 ALA B CA 1
ATOM 1072 C C . ALA B 1 71 ? 1.370 3.677 15.352 1.00 28.64 491 ALA B C 1
ATOM 1073 O O . ALA B 1 71 ? 1.326 3.549 16.580 1.00 31.24 491 ALA B O 1
#

Solvent-accessible surface area: 8792 Å² total; per-residue (Å²): 135,71,189,36,78,162,3,122,58,76,40,103,96,12,22,69,3,2,48,0,25,30,50,167,33,48,87,94,80,0,44,64,40,0,133,71,74,67,20,94,40,17,117,29,34,152,16,140,62,13,27,70,0,1,0,89,24,161,23,146,46,96,13,94,34,26,101,12,75,83,72,135,71,187,38,83,162,4,124,58,76,39,105,95,12,22,63,3,1,73,0,40,30,90,193,33,44,86,94,83,0,42,63,40,0,130,63,106,69,25,90,39,18,117,28,34,153,19,152,75,14,28,72,0,1,0,89,22,130,20,96,42,64,10,92,36,24,184,18,67,40,75

CATH classification: 3.30.70.1800

Secondary structure (DSSP, 8-state):
-----B-TTT--BS-EEEEEE-TT--HHHHHHHHHHTT-----EEEETTEEEEEE-TTS----TT-EEEE-/----PBPTTT--BS-EEEEEE-TT--HHHHHHHHHHTT-----EEEETTEEEEEE-TTS----TT-EE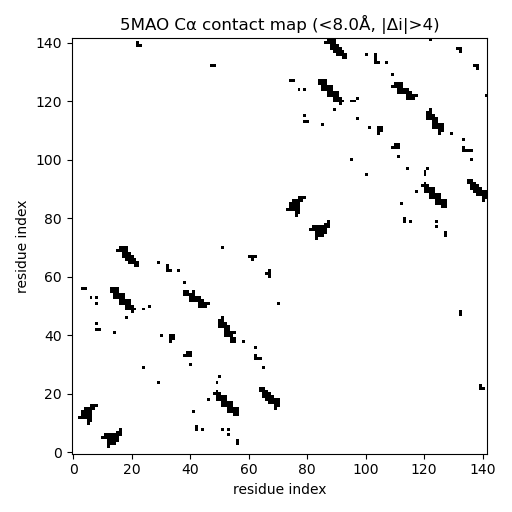EE-

Organism: Thermus thermophilus (strain ATCC BAA-163 / DSM 7039 / HB27) (NCBI:txid262724)

Nearest PDB structures (foldseek):
  5mao-assembly2_B  TM=1.013E+00  e=8.403E-12  Thermus thermophilus HB27
  3i31-assembly1_A  TM=9.902E-01  e=1.579E-10  Thermus thermophilus HB27
  3i32-assembly1_A-2  TM=9.472E-01  e=9.283E-10  Thermus thermophilus HB27
  4i69-assembly1_A  TM=9.639E-01  e=2.657E-09  Thermus thermophilus
  4i68-assembly1_A  TM=9.081E-01  e=2.514E-09  Thermus thermophilus

InterPro domains:
  IPR000629 ATP-dependent RNA helicase DEAD-box, conserved site [PS00039] (156-164)
  IPR001650 Helicase, C-terminal domain-like [PF00271] (232-340)
  IPR001650 Helicase, C-terminal domain-like [PS51194] (235-380)
  IPR001650 Helicase, C-terminal domain-like [SM00490] (259-340)
  IPR011545 DEAD/DEAH-box helicase domain [PF00270] (32-198)
  IPR014001 Helicase superfamily 1/2, ATP-binding domain [PS51192] (39-210)
  IPR014001 Helicase superfamily 1/2, ATP-binding domain [SM00487] (27-221)
  IPR014014 RNA helicase, DEAD-box type, Q motif [PS51195] (8-36)
  IPR027417 P-loop containing nucleoside triphosphate hydrolase [G3DSA:3.40.50.300] (8-214)
  IPR027417 P-loop containing nucleoside triphosphate hydrolase [G3DSA:3.40.50.300] (215-372)
  IPR027417 P-loop containing nucleoside triphosphate hydrolase [SSF52540] (79-361)
  IPR044742 RhlB-like, DEAD/DEAH-box helicase domain [cd00268] (19-210)
  IPR048768 RNA helicase Hera-like, dimerization domain [PF21591] (374-425)
  IPR050079 DEAD box RNA helicase [PTHR47959] (6-383)
  IPR054525 DEAD box helicase Hera, RNA-binding domain [PF22231] (434-502)